Protein AF-A0A1Q6LHW7-F1 (afdb_monomer)

pLDDT: mean 90.93, std 5.93, range [50.56, 96.31]

Radius of gyration: 17.55 Å; Cα contacts (8 Å, |Δi|>4): 98; chains: 1; bounding box: 40×20×56 Å

Foldseek 3Di:
DVVLVVVLVVLVVCLLVLLLVLLPPDDPVVSVVLVVVLLVVLLVLLLVLLVLLCPPPDDPDPVVVVVLSVSSSSVSSSVLSSQQRSQLSNLNSCPVVVVDDPVVSVVSNVVSVVVSVVVSVVVSVVSSVVSVVVRVVVVVVD

Structure (mmCIF, N/CA/C/O backbone):
data_AF-A0A1Q6LHW7-F1
#
_entry.id   AF-A0A1Q6LHW7-F1
#
loop_
_atom_site.group_PDB
_atom_site.id
_atom_site.type_symbol
_atom_site.label_atom_id
_atom_site.label_alt_id
_atom_site.label_comp_id
_atom_site.label_asym_id
_atom_site.label_entit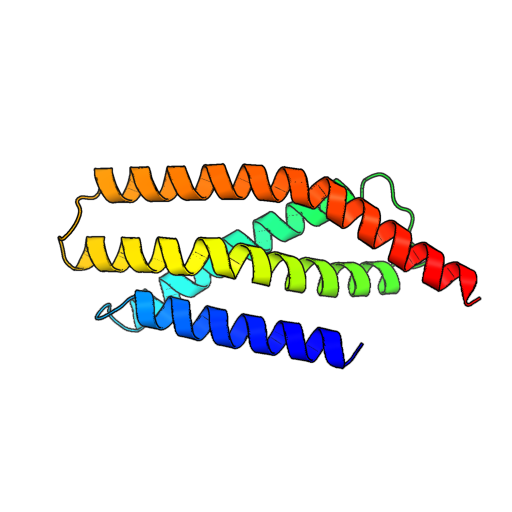y_id
_atom_site.label_seq_id
_atom_site.pdbx_PDB_ins_code
_atom_site.Cartn_x
_atom_site.Cartn_y
_atom_site.Cartn_z
_atom_site.occupancy
_atom_site.B_iso_or_equiv
_atom_site.auth_seq_id
_atom_site.auth_comp_id
_atom_site.auth_asym_id
_atom_site.auth_atom_id
_atom_site.pdbx_PDB_model_num
ATOM 1 N N . MET A 1 1 ? -3.111 -5.956 -21.378 1.00 70.62 1 MET A N 1
ATOM 2 C CA . MET A 1 1 ? -3.226 -4.698 -20.603 1.00 70.62 1 MET A CA 1
ATOM 3 C C . MET A 1 1 ? -4.601 -4.546 -19.945 1.00 70.62 1 MET A C 1
ATOM 5 O O . MET A 1 1 ? -4.641 -4.440 -18.728 1.00 70.62 1 MET A O 1
ATOM 9 N N . ALA A 1 2 ? -5.714 -4.633 -20.691 1.00 79.75 2 ALA A N 1
ATOM 10 C CA . ALA A 1 2 ? -7.075 -4.503 -20.139 1.00 79.75 2 ALA A CA 1
ATOM 11 C C . ALA A 1 2 ? -7.378 -5.443 -18.952 1.00 79.75 2 ALA A C 1
ATOM 13 O O . ALA A 1 2 ? -7.873 -4.986 -17.929 1.00 79.75 2 ALA A O 1
ATOM 14 N N . LEU A 1 3 ? -7.002 -6.726 -19.041 1.00 82.75 3 LEU A N 1
ATOM 15 C CA . LEU A 1 3 ? -7.189 -7.689 -17.944 1.00 82.75 3 LEU A CA 1
ATOM 16 C C . LEU A 1 3 ? -6.484 -7.268 -16.644 1.00 82.75 3 LEU A C 1
ATOM 18 O O . LEU A 1 3 ? -7.072 -7.370 -15.577 1.00 82.75 3 LEU A O 1
ATOM 22 N N . ILE A 1 4 ? -5.255 -6.746 -16.729 1.00 83.88 4 ILE A N 1
ATOM 23 C CA . ILE A 1 4 ? -4.490 -6.294 -15.554 1.00 83.88 4 ILE A CA 1
ATOM 24 C C . ILE A 1 4 ? -5.199 -5.112 -14.890 1.00 83.88 4 ILE A C 1
ATOM 26 O O . ILE A 1 4 ? -5.365 -5.097 -13.674 1.00 83.88 4 ILE A O 1
ATOM 30 N N . ILE A 1 5 ? -5.663 -4.150 -15.691 1.00 87.06 5 ILE A N 1
ATOM 31 C CA . ILE A 1 5 ? -6.392 -2.979 -15.194 1.00 87.06 5 ILE A CA 1
ATOM 32 C C . ILE A 1 5 ? -7.694 -3.410 -14.512 1.00 87.06 5 ILE A C 1
ATOM 34 O O . ILE A 1 5 ? -7.976 -2.953 -13.408 1.00 87.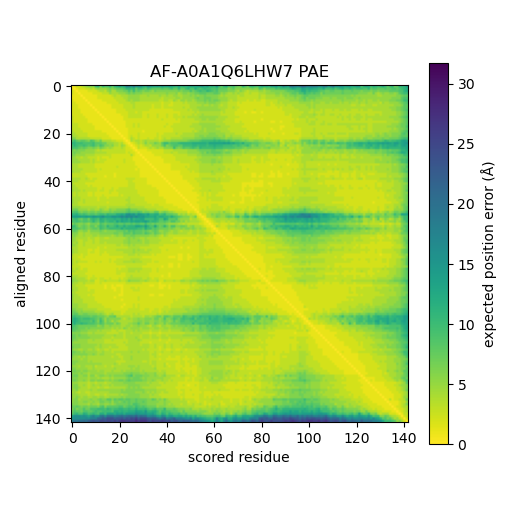06 5 ILE A O 1
ATOM 38 N N . ILE A 1 6 ? -8.456 -4.328 -15.115 1.00 91.38 6 ILE A N 1
ATOM 39 C CA . ILE A 1 6 ? -9.690 -4.862 -14.520 1.00 91.38 6 ILE A CA 1
ATOM 40 C C . ILE A 1 6 ? -9.394 -5.528 -13.172 1.00 91.38 6 ILE A C 1
ATOM 42 O O . ILE A 1 6 ? -10.078 -5.241 -12.192 1.00 91.38 6 ILE A O 1
ATOM 46 N N . THR A 1 7 ? -8.348 -6.354 -13.089 1.00 90.19 7 THR A N 1
ATOM 47 C CA . THR A 1 7 ? -7.934 -6.988 -11.828 1.00 90.19 7 THR A CA 1
ATOM 48 C C . THR A 1 7 ? -7.582 -5.953 -10.762 1.00 90.19 7 THR A C 1
ATOM 50 O O . THR A 1 7 ? -8.019 -6.080 -9.619 1.00 90.19 7 THR A O 1
ATOM 53 N N . ILE A 1 8 ? -6.842 -4.901 -11.129 1.00 91.81 8 ILE A N 1
ATOM 54 C CA . ILE A 1 8 ? -6.500 -3.802 -10.218 1.00 91.81 8 ILE A CA 1
ATOM 55 C C . ILE A 1 8 ? -7.772 -3.106 -9.717 1.00 91.81 8 ILE A C 1
ATOM 57 O O . ILE A 1 8 ? -7.931 -2.917 -8.513 1.00 91.81 8 ILE A O 1
ATOM 61 N N . VAL A 1 9 ? -8.707 -2.774 -10.611 1.00 93.38 9 VAL A N 1
ATOM 62 C CA . VAL A 1 9 ? -9.975 -2.123 -10.246 1.00 93.38 9 VAL A CA 1
ATOM 63 C C . VAL A 1 9 ? -10.782 -2.991 -9.281 1.00 93.38 9 VAL A C 1
ATOM 65 O O . VAL A 1 9 ? -11.214 -2.502 -8.238 1.00 93.38 9 VAL A O 1
ATOM 68 N N . VAL A 1 10 ? -10.945 -4.283 -9.577 1.00 94.44 10 VAL A N 1
ATOM 69 C CA . VAL A 1 10 ? -11.664 -5.222 -8.701 1.00 94.44 10 VAL A CA 1
ATOM 70 C C . VAL A 1 10 ? -10.989 -5.317 -7.332 1.00 94.44 10 VAL A C 1
ATOM 72 O O . VAL A 1 10 ? -11.671 -5.253 -6.310 1.00 94.44 10 VAL A O 1
ATOM 75 N N . MET A 1 11 ? -9.657 -5.395 -7.289 1.00 94.75 11 MET A N 1
ATOM 76 C CA . MET A 1 11 ? -8.896 -5.420 -6.040 1.00 94.75 11 MET A CA 1
ATOM 77 C C . MET A 1 11 ? -9.142 -4.162 -5.196 1.00 94.75 11 MET A C 1
ATOM 79 O O . MET A 1 11 ? -9.410 -4.276 -4.000 1.00 94.75 11 MET A O 1
ATOM 83 N N . PHE A 1 12 ? -9.124 -2.969 -5.800 1.00 95.25 12 PHE A N 1
ATOM 84 C CA . PHE A 1 12 ? -9.414 -1.727 -5.079 1.00 95.25 12 PHE A CA 1
ATOM 85 C C . PHE A 1 12 ? -10.869 -1.640 -4.604 1.00 95.25 12 PHE A C 1
ATOM 87 O O . PHE A 1 12 ? -11.108 -1.165 -3.496 1.00 95.25 12 PHE A O 1
ATOM 94 N N . LEU A 1 13 ? -11.841 -2.135 -5.378 1.00 95.56 13 LEU A N 1
ATOM 95 C CA . LEU A 1 13 ? -13.241 -2.193 -4.942 1.00 95.56 13 LEU A CA 1
ATOM 96 C C . LEU A 1 13 ? -13.409 -3.082 -3.705 1.00 95.56 13 LEU A C 1
ATOM 98 O O . LEU A 1 13 ? -14.036 -2.667 -2.728 1.00 95.56 13 LEU A O 1
ATOM 102 N N . VAL A 1 14 ? -12.803 -4.273 -3.720 1.00 95.06 14 VAL A N 1
ATOM 103 C CA . VAL A 1 14 ? -12.808 -5.197 -2.577 1.00 95.06 14 VAL A CA 1
ATOM 104 C C . VAL A 1 14 ? -12.127 -4.557 -1.367 1.00 95.06 14 VAL A C 1
ATOM 106 O O . VAL A 1 14 ? -12.685 -4.571 -0.270 1.00 95.06 14 VAL A O 1
ATOM 109 N N . LEU A 1 15 ? -10.964 -3.935 -1.566 1.00 95.44 15 LEU A N 1
ATOM 110 C CA . LEU A 1 15 ? -10.218 -3.235 -0.522 1.00 95.44 15 LEU A CA 1
ATOM 111 C C . LEU A 1 15 ? -11.038 -2.112 0.125 1.00 95.44 15 LEU A C 1
ATOM 113 O O . LEU A 1 15 ? -11.105 -2.023 1.355 1.00 95.44 15 LEU A O 1
ATOM 117 N N . ILE A 1 16 ? -11.677 -1.266 -0.686 1.00 95.69 16 ILE A N 1
ATOM 118 C CA . ILE A 1 16 ? -12.517 -0.159 -0.216 1.00 95.69 16 ILE A CA 1
ATOM 119 C C . ILE A 1 16 ? -13.696 -0.704 0.588 1.00 95.69 16 ILE A C 1
ATOM 121 O O . ILE A 1 16 ? -13.914 -0.275 1.722 1.00 95.69 16 ILE A O 1
ATOM 125 N N . PHE A 1 17 ? -14.426 -1.676 0.037 1.00 95.00 17 PHE A N 1
ATOM 126 C CA . PHE A 1 17 ? -15.586 -2.268 0.696 1.00 95.00 17 PHE A CA 1
ATOM 127 C C . PHE A 1 17 ? -15.212 -2.930 2.030 1.00 95.00 17 PHE A C 1
ATOM 129 O O . PHE A 1 17 ? -15.858 -2.695 3.056 1.00 95.00 17 PHE A O 1
ATOM 136 N N . TRP A 1 18 ? -14.131 -3.711 2.054 1.00 95.50 18 TRP A N 1
ATOM 137 C CA . TRP A 1 18 ? -13.682 -4.407 3.258 1.00 95.50 18 TRP A CA 1
ATOM 138 C C . TRP A 1 18 ? -13.177 -3.437 4.335 1.00 95.50 18 TRP A C 1
ATOM 140 O O . TRP A 1 18 ? -13.517 -3.559 5.513 1.00 95.50 18 TRP A O 1
ATOM 150 N N . SER A 1 19 ? -12.429 -2.408 3.943 1.00 95.62 19 SER A N 1
ATOM 151 C CA . SER A 1 19 ? -11.945 -1.385 4.878 1.00 95.62 19 SER A CA 1
ATOM 152 C C . SER A 1 19 ? -13.100 -0.573 5.468 1.00 95.62 19 SER A C 1
ATOM 154 O O . SER A 1 19 ? -13.165 -0.344 6.679 1.00 95.62 19 SER A O 1
ATOM 156 N N . PHE A 1 20 ? -14.065 -0.190 4.628 1.00 94.88 20 PHE A N 1
ATOM 157 C CA . PHE A 1 20 ? -15.225 0.594 5.041 1.00 94.88 20 PHE A CA 1
ATOM 158 C C . PHE A 1 20 ? -16.163 -0.177 5.982 1.00 94.88 20 PHE A C 1
ATOM 160 O O . PHE A 1 20 ? -16.702 0.400 6.939 1.00 94.88 20 PHE A O 1
ATOM 167 N N . THR A 1 21 ? -16.342 -1.481 5.742 1.00 94.06 21 THR A N 1
ATOM 168 C CA . THR A 1 21 ? -17.106 -2.376 6.626 1.00 94.06 21 THR A CA 1
ATOM 169 C C . THR A 1 21 ? -16.381 -2.609 7.954 1.00 94.06 21 THR A C 1
ATOM 171 O O . THR A 1 21 ? -17.018 -2.553 9.008 1.00 94.06 21 THR A O 1
ATOM 174 N N . ASN A 1 22 ? -15.049 -2.746 7.951 1.00 94.62 22 ASN A N 1
ATOM 175 C CA . ASN A 1 22 ? -14.251 -2.892 9.175 1.00 94.62 22 ASN A CA 1
ATOM 176 C C . ASN A 1 22 ? -14.264 -1.658 10.088 1.00 94.62 22 ASN A C 1
ATOM 178 O O . ASN A 1 22 ? -14.091 -1.819 11.293 1.00 94.62 22 ASN A O 1
ATOM 182 N N . LEU A 1 23 ? -14.516 -0.459 9.552 1.00 92.69 23 LEU A N 1
ATOM 183 C CA . LEU A 1 23 ? -14.719 0.769 10.336 1.00 92.69 23 LEU A CA 1
ATOM 184 C C . LEU A 1 23 ? -16.080 0.830 11.064 1.00 92.69 23 LEU A C 1
ATOM 186 O O . LEU A 1 23 ? -16.363 1.809 11.760 1.00 92.69 23 LEU A O 1
ATOM 190 N N . GLY A 1 24 ? -16.940 -0.178 10.886 1.00 90.56 24 GLY A N 1
ATOM 191 C CA . GLY A 1 24 ? -18.115 -0.416 11.724 1.00 90.56 24 GLY A CA 1
ATOM 192 C C . GLY A 1 24 ? -19.072 0.773 11.818 1.00 90.56 24 GLY A C 1
ATOM 193 O O . GLY A 1 24 ? -19.494 1.325 10.801 1.00 90.56 24 GLY A O 1
ATOM 194 N N . LYS A 1 25 ? -19.425 1.169 13.045 1.00 87.12 25 LYS A N 1
ATOM 195 C CA . LYS A 1 25 ? -20.389 2.254 13.327 1.00 87.12 25 LYS A CA 1
ATOM 196 C C . LYS A 1 25 ? -19.742 3.642 13.446 1.00 87.12 25 LYS A C 1
ATOM 198 O O . LYS A 1 25 ? -20.377 4.579 13.915 1.00 87.12 25 LYS A O 1
ATOM 203 N N . THR A 1 26 ? -18.485 3.791 13.033 1.00 88.88 26 THR A N 1
ATOM 204 C CA . THR A 1 26 ? -17.791 5.087 13.043 1.00 88.88 26 THR A CA 1
ATOM 205 C C . THR A 1 26 ? -18.501 6.107 12.137 1.00 88.88 26 THR A C 1
ATOM 207 O O . THR A 1 26 ? -18.988 5.749 11.065 1.00 88.88 26 THR A O 1
ATOM 210 N N . ASN A 1 27 ? -18.527 7.387 12.529 1.00 91.19 27 ASN A N 1
ATOM 211 C CA . ASN A 1 27 ? -19.105 8.476 11.724 1.00 91.19 27 ASN A CA 1
ATOM 212 C C . ASN A 1 27 ? -18.528 8.515 10.302 1.00 91.19 27 ASN A C 1
ATOM 214 O O . ASN A 1 27 ? -17.314 8.405 10.127 1.00 91.19 27 ASN A O 1
ATOM 218 N N . ILE A 1 28 ? -19.377 8.775 9.303 1.00 91.06 28 ILE A N 1
ATOM 219 C CA . ILE A 1 28 ? -18.995 8.760 7.882 1.00 91.06 28 ILE A CA 1
ATOM 220 C C . ILE A 1 28 ? -17.802 9.676 7.570 1.00 91.06 28 ILE A C 1
ATOM 222 O O . ILE A 1 28 ? -16.857 9.247 6.915 1.00 91.06 28 ILE A O 1
ATOM 226 N N . THR A 1 29 ? -17.776 10.889 8.129 1.00 91.56 29 THR A N 1
ATOM 227 C CA . THR A 1 29 ? -16.674 11.847 7.948 1.00 91.56 29 THR A CA 1
ATOM 228 C C . THR A 1 29 ? -15.349 11.288 8.459 1.00 91.56 29 THR A C 1
ATOM 230 O O . THR A 1 29 ? -14.324 11.389 7.790 1.00 91.56 29 THR A O 1
ATOM 233 N N . LYS A 1 30 ? -15.371 10.631 9.626 1.00 91.31 30 LYS A N 1
ATOM 234 C CA . LYS A 1 30 ? -14.186 9.987 10.203 1.00 91.31 30 LYS A CA 1
ATOM 235 C C . LYS A 1 30 ? -13.766 8.768 9.387 1.00 91.31 30 LYS A C 1
ATOM 237 O O . LYS A 1 30 ? -12.573 8.542 9.231 1.00 91.31 30 LYS A O 1
ATOM 242 N N . LYS A 1 31 ? -14.720 8.003 8.841 1.00 93.56 31 LYS A N 1
ATOM 243 C CA . LYS A 1 31 ? -14.413 6.865 7.963 1.00 93.56 31 LYS A CA 1
ATOM 244 C C . LYS A 1 31 ? -13.653 7.305 6.717 1.00 93.56 31 LYS A C 1
ATOM 246 O O . LYS A 1 31 ? -12.619 6.725 6.410 1.00 93.56 31 LYS A O 1
ATOM 251 N N . ILE A 1 32 ? -14.154 8.340 6.042 1.00 93.88 32 ILE A N 1
ATOM 252 C CA . ILE A 1 32 ? -13.528 8.893 4.836 1.00 93.88 32 ILE A CA 1
ATOM 253 C C . ILE A 1 32 ? -12.120 9.404 5.157 1.00 93.88 32 ILE A C 1
ATOM 255 O O . ILE A 1 32 ? -11.189 9.081 4.427 1.00 93.88 32 ILE A O 1
ATOM 259 N N . LEU A 1 33 ? -11.950 10.124 6.272 1.00 94.56 33 LEU A N 1
ATOM 260 C CA . LEU A 1 33 ? -10.646 10.637 6.706 1.00 94.56 33 LEU A CA 1
ATOM 261 C C . LEU A 1 33 ? -9.643 9.513 6.996 1.00 94.56 33 LEU A C 1
ATOM 263 O O . LEU A 1 33 ? -8.502 9.572 6.548 1.00 94.56 33 LEU A O 1
ATOM 267 N N . TRP A 1 34 ? -10.056 8.470 7.721 1.00 94.25 34 TRP A N 1
ATOM 268 C CA . TRP A 1 34 ? -9.176 7.335 8.002 1.00 94.25 34 TRP A CA 1
ATOM 269 C C . TRP A 1 34 ? -8.806 6.568 6.738 1.00 94.25 34 TRP A C 1
ATOM 271 O O . TRP A 1 34 ? -7.648 6.197 6.568 1.00 94.25 34 TRP A O 1
ATOM 281 N N . MET A 1 35 ? -9.763 6.355 5.834 1.00 95.00 35 MET A N 1
ATOM 282 C CA . MET A 1 35 ? -9.476 5.709 4.560 1.00 95.00 35 MET A CA 1
ATOM 283 C C . MET A 1 35 ? -8.498 6.525 3.719 1.00 95.00 35 MET A C 1
ATOM 285 O O . MET A 1 35 ? -7.506 5.964 3.266 1.00 95.00 35 MET A O 1
ATOM 289 N N . SER A 1 36 ? -8.733 7.826 3.527 1.00 94.88 36 SER A N 1
ATOM 290 C CA . SER A 1 36 ? -7.844 8.660 2.711 1.00 94.88 36 SER A CA 1
ATOM 291 C C . SER A 1 36 ? -6.424 8.698 3.275 1.00 94.88 36 SER A C 1
ATOM 293 O O . SER A 1 36 ? -5.468 8.556 2.515 1.00 94.88 36 SER A O 1
ATOM 295 N N . LEU A 1 37 ? -6.283 8.788 4.602 1.00 96.19 37 LEU A N 1
ATOM 296 C CA . LEU A 1 37 ? -4.990 8.731 5.280 1.00 96.19 37 LEU A CA 1
ATOM 297 C C . LEU A 1 37 ? -4.273 7.395 5.030 1.00 96.19 37 LEU A C 1
ATOM 299 O O . LEU A 1 37 ? -3.105 7.385 4.646 1.00 96.19 37 LEU A O 1
ATOM 303 N N . LEU A 1 38 ? -4.963 6.267 5.221 1.00 95.81 38 LEU A N 1
ATOM 304 C CA . LEU A 1 38 ? -4.371 4.935 5.072 1.00 95.81 38 LEU A CA 1
ATOM 305 C C . LEU A 1 38 ? -4.002 4.619 3.617 1.00 95.81 38 LEU A C 1
ATOM 307 O O . LEU A 1 38 ? -2.920 4.088 3.370 1.00 95.81 38 LEU A O 1
ATOM 311 N N . PHE A 1 39 ? -4.852 4.991 2.657 1.00 96.31 39 PHE A N 1
ATOM 312 C CA . PHE A 1 39 ? -4.519 4.894 1.235 1.00 96.31 39 PHE A CA 1
ATOM 313 C C . PHE A 1 39 ? -3.305 5.758 0.895 1.00 96.31 39 PHE A C 1
ATOM 315 O O . PHE A 1 39 ? -2.380 5.269 0.252 1.00 96.31 39 PHE A O 1
ATOM 322 N N . GLY A 1 40 ? -3.268 7.007 1.369 1.00 95.88 40 GLY A N 1
ATOM 323 C CA . GLY A 1 40 ? -2.137 7.909 1.155 1.00 95.88 40 GLY A CA 1
ATOM 324 C C . GLY A 1 40 ? -0.814 7.325 1.652 1.00 95.88 40 GLY A C 1
ATOM 325 O O . GLY A 1 40 ? 0.177 7.368 0.928 1.00 95.88 40 GLY A O 1
ATOM 326 N N . ILE A 1 41 ? -0.811 6.712 2.841 1.00 95.06 41 ILE A N 1
ATOM 327 C CA . ILE A 1 41 ? 0.375 6.045 3.398 1.00 95.06 41 ILE A CA 1
ATOM 328 C C . ILE A 1 41 ? 0.834 4.900 2.490 1.00 95.06 41 ILE A C 1
ATOM 330 O O . ILE A 1 41 ? 2.006 4.856 2.131 1.00 95.06 41 ILE A O 1
ATOM 334 N N . VAL A 1 42 ? -0.068 3.999 2.093 1.00 95.81 42 VAL A N 1
ATOM 335 C CA . VAL A 1 42 ? 0.284 2.822 1.278 1.00 95.81 42 VAL A CA 1
ATOM 336 C C . VAL A 1 42 ? 0.779 3.216 -0.117 1.00 95.81 42 VAL A C 1
ATOM 338 O O . VAL A 1 42 ? 1.757 2.650 -0.609 1.00 95.81 42 VAL A O 1
ATOM 341 N N . PHE A 1 43 ? 0.143 4.204 -0.750 1.00 95.50 43 PHE A N 1
ATOM 342 C CA . PHE A 1 43 ? 0.593 4.716 -2.044 1.00 95.50 43 PHE A CA 1
ATOM 343 C C . PHE A 1 43 ? 1.969 5.369 -1.945 1.00 95.50 43 PHE A C 1
ATOM 345 O O . PHE A 1 43 ? 2.830 5.115 -2.787 1.00 95.50 43 PHE A O 1
ATOM 352 N N . LEU A 1 44 ? 2.199 6.173 -0.904 1.00 95.50 44 LEU A N 1
ATOM 353 C CA . LEU A 1 44 ? 3.478 6.838 -0.695 1.00 95.50 44 LEU A CA 1
ATOM 354 C C . LEU A 1 44 ? 4.603 5.828 -0.455 1.00 95.50 44 LEU A C 1
ATOM 356 O O . LEU A 1 44 ? 5.657 5.931 -1.081 1.00 95.50 44 LEU A O 1
ATOM 3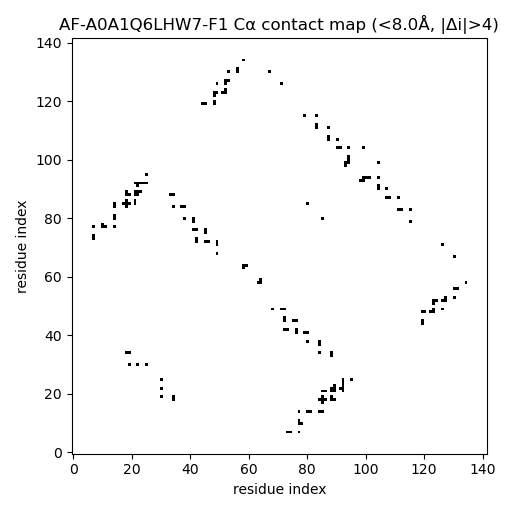60 N N . THR A 1 45 ? 4.390 4.838 0.414 1.00 94.00 45 THR A N 1
ATOM 361 C CA . THR A 1 45 ? 5.415 3.829 0.706 1.00 94.00 45 THR A CA 1
ATOM 362 C C . THR A 1 45 ? 5.724 2.970 -0.516 1.00 94.00 45 THR A C 1
ATOM 364 O O . THR A 1 45 ? 6.893 2.765 -0.830 1.00 94.00 45 THR A O 1
ATOM 367 N N . THR A 1 46 ? 4.705 2.545 -1.266 1.00 95.38 46 THR A N 1
ATOM 368 C CA . THR A 1 46 ? 4.892 1.775 -2.506 1.00 95.38 46 THR A CA 1
ATOM 369 C C . THR A 1 46 ? 5.616 2.595 -3.577 1.00 95.38 46 THR A C 1
ATOM 371 O O . THR A 1 46 ? 6.495 2.079 -4.268 1.00 95.38 46 THR A O 1
ATOM 374 N N . TYR A 1 47 ? 5.301 3.887 -3.702 1.00 95.12 47 TYR A N 1
ATOM 375 C CA . TYR A 1 47 ? 6.002 4.787 -4.616 1.00 95.12 47 TYR A CA 1
ATOM 376 C C . TYR A 1 47 ? 7.487 4.930 -4.258 1.00 95.12 47 TYR A C 1
ATOM 378 O O . TYR A 1 47 ? 8.348 4.848 -5.135 1.00 95.12 47 TYR A O 1
ATOM 386 N N . VAL A 1 48 ? 7.814 5.071 -2.971 1.00 93.94 48 VAL A N 1
ATOM 387 C CA . VAL A 1 48 ? 9.209 5.084 -2.506 1.00 93.94 48 VAL A CA 1
ATOM 388 C C . VAL A 1 48 ? 9.908 3.763 -2.845 1.00 93.94 48 VAL A C 1
ATOM 390 O O . VAL A 1 48 ? 11.020 3.785 -3.375 1.00 93.9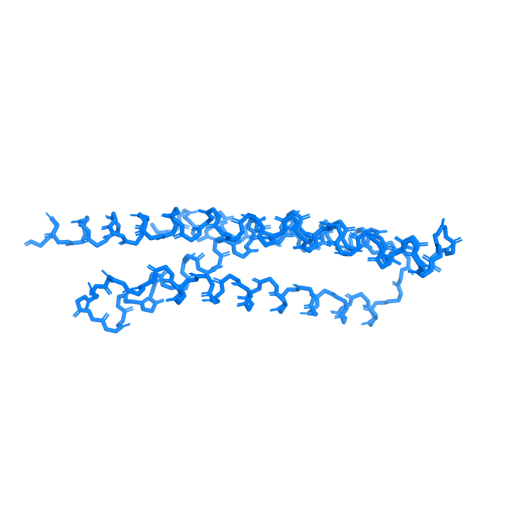4 48 VAL A O 1
ATOM 393 N N . THR A 1 49 ? 9.253 2.618 -2.633 1.00 93.94 49 THR A N 1
ATOM 394 C CA . THR A 1 49 ? 9.784 1.302 -3.031 1.00 93.94 49 THR A CA 1
ATOM 395 C C . THR A 1 49 ? 10.063 1.231 -4.533 1.00 93.94 49 THR A C 1
ATOM 397 O O . THR A 1 49 ? 11.126 0.752 -4.937 1.00 93.94 49 THR A O 1
ATOM 400 N N . PHE A 1 50 ? 9.176 1.778 -5.372 1.00 94.31 50 PHE A N 1
ATOM 401 C CA . PHE A 1 50 ? 9.410 1.875 -6.813 1.00 94.31 50 PHE A CA 1
ATOM 402 C C . PHE A 1 50 ? 10.671 2.686 -7.130 1.00 94.31 50 PHE A C 1
ATOM 404 O O . PHE A 1 50 ? 11.543 2.201 -7.854 1.00 94.31 50 PHE A O 1
ATOM 411 N N . LEU A 1 51 ? 10.827 3.872 -6.539 1.00 91.88 51 LEU A N 1
ATOM 412 C CA 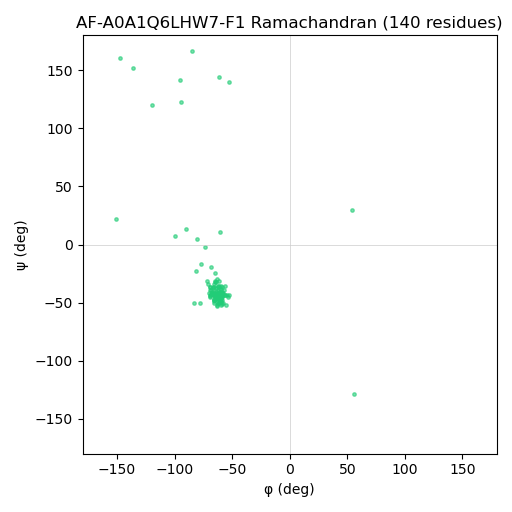. LEU A 1 51 ? 12.007 4.713 -6.759 1.00 91.88 51 LEU A CA 1
ATOM 413 C C . LEU A 1 51 ? 13.313 4.012 -6.361 1.00 91.88 51 LEU A C 1
ATOM 415 O O . LEU A 1 51 ? 14.297 4.090 -7.098 1.00 91.88 51 LEU A O 1
ATOM 419 N N . ILE A 1 52 ? 13.318 3.290 -5.237 1.00 91.62 52 ILE A N 1
ATOM 420 C CA . ILE A 1 52 ? 14.488 2.523 -4.785 1.00 91.62 52 ILE A CA 1
ATOM 421 C C . ILE A 1 52 ? 14.782 1.378 -5.762 1.00 91.62 52 ILE A C 1
ATOM 423 O O . ILE A 1 52 ? 15.923 1.203 -6.194 1.00 91.62 52 ILE A O 1
ATOM 427 N N . SER A 1 53 ? 13.758 0.619 -6.161 1.00 90.75 53 SER A N 1
ATOM 428 C CA . SER A 1 53 ? 13.914 -0.523 -7.072 1.00 90.75 53 SER A CA 1
ATOM 429 C C . SER A 1 53 ? 14.421 -0.112 -8.465 1.00 90.75 53 SER A C 1
ATOM 431 O O . SER A 1 53 ? 15.171 -0.857 -9.102 1.00 90.75 53 SER A O 1
ATOM 433 N N . LYS A 1 54 ? 14.087 1.110 -8.905 1.00 89.75 54 LYS A N 1
ATOM 434 C CA . LYS A 1 54 ? 14.506 1.700 -10.181 1.00 89.75 54 LYS A CA 1
ATOM 435 C C . LYS A 1 54 ? 16.002 2.027 -10.257 1.00 89.75 54 LYS A C 1
ATOM 437 O O . LYS A 1 54 ? 16.505 2.152 -11.369 1.00 89.75 54 LYS A O 1
ATOM 442 N N . ASN A 1 55 ? 16.736 2.141 -9.142 1.00 80.12 55 ASN A N 1
ATOM 443 C CA . ASN A 1 55 ? 18.087 2.742 -9.042 1.00 80.12 55 ASN A CA 1
ATOM 444 C C . ASN A 1 55 ? 19.219 2.077 -9.884 1.00 80.12 55 ASN A C 1
ATOM 446 O O . ASN A 1 55 ? 20.397 2.350 -9.708 1.00 80.12 55 ASN A O 1
ATOM 450 N N . SER A 1 56 ? 18.895 1.165 -10.799 1.00 76.81 56 SER A N 1
ATOM 451 C CA . SER A 1 56 ? 19.827 0.521 -11.739 1.00 76.81 56 SER A CA 1
ATOM 452 C C . SER A 1 56 ? 19.150 0.111 -13.059 1.00 76.81 56 SER A C 1
ATOM 454 O O . SER A 1 56 ? 19.609 -0.810 -13.730 1.00 76.81 56 SER A O 1
ATOM 456 N N . ILE A 1 57 ? 18.021 0.743 -13.400 1.00 85.38 57 ILE A N 1
ATOM 457 C CA . ILE A 1 57 ? 17.208 0.417 -14.574 1.00 85.38 57 ILE A CA 1
ATOM 458 C C . ILE A 1 57 ? 17.122 1.639 -15.488 1.00 85.38 57 ILE A C 1
ATOM 460 O O . ILE A 1 57 ? 16.608 2.690 -15.098 1.00 85.38 57 ILE A O 1
ATOM 464 N N . THR A 1 58 ? 17.596 1.473 -16.720 1.00 85.69 58 THR A N 1
ATOM 465 C CA . THR A 1 58 ? 17.505 2.490 -17.769 1.00 85.69 58 THR A CA 1
ATOM 466 C C . THR A 1 58 ? 16.264 2.230 -18.608 1.00 85.69 58 THR A C 1
ATOM 468 O O . THR A 1 58 ? 16.106 1.151 -19.172 1.00 85.69 58 THR A O 1
ATOM 471 N N . TYR A 1 59 ? 15.383 3.224 -18.682 1.00 87.06 59 TYR A N 1
ATOM 472 C CA . TYR A 1 59 ? 14.174 3.163 -19.497 1.00 87.06 59 TYR A CA 1
ATOM 473 C C . TYR A 1 59 ? 14.412 3.827 -20.863 1.00 87.06 59 TYR A C 1
ATOM 475 O O . TYR A 1 59 ? 15.059 4.876 -20.899 1.00 87.06 59 TYR A O 1
ATOM 483 N N . PRO A 1 60 ? 13.861 3.279 -21.965 1.00 84.00 60 PRO A N 1
ATOM 484 C CA . PRO A 1 60 ? 14.030 3.843 -23.305 1.00 84.00 60 PRO A CA 1
ATOM 485 C C . PRO A 1 60 ? 13.397 5.232 -23.464 1.00 84.00 60 PRO A C 1
ATOM 487 O O . PRO A 1 60 ? 13.897 6.059 -24.220 1.00 84.00 60 PRO A O 1
ATOM 490 N N . SER A 1 61 ? 12.310 5.512 -22.740 1.00 88.56 61 SER A N 1
ATOM 491 C CA . SER A 1 61 ? 11.670 6.828 -22.716 1.00 88.56 61 SER A CA 1
ATOM 492 C C . SER A 1 61 ? 11.041 7.121 -21.352 1.00 88.56 61 SER A C 1
ATOM 494 O O . SER A 1 61 ? 10.770 6.217 -20.553 1.00 88.56 61 SER A O 1
ATOM 496 N N . LYS A 1 62 ? 10.784 8.408 -21.080 1.00 88.31 62 LYS A N 1
ATOM 497 C CA . LYS A 1 62 ? 10.070 8.842 -19.866 1.00 88.31 62 LYS A CA 1
ATOM 498 C C . LYS A 1 62 ? 8.621 8.353 -19.839 1.00 88.31 62 LYS A C 1
ATOM 500 O O . LYS A 1 62 ? 8.108 8.075 -18.762 1.00 88.31 62 LYS A O 1
ATOM 505 N N . GLU A 1 63 ? 7.987 8.230 -21.001 1.00 88.31 63 GLU A N 1
ATOM 506 C CA . GLU A 1 63 ? 6.604 7.760 -21.125 1.00 88.31 63 GLU A CA 1
ATOM 507 C C . GLU A 1 63 ? 6.480 6.298 -20.694 1.00 88.31 63 GLU A C 1
ATOM 509 O O . GLU A 1 63 ? 5.667 5.978 -19.831 1.00 88.31 63 GLU A O 1
ATOM 514 N N . ILE A 1 64 ? 7.366 5.431 -21.195 1.00 86.81 64 ILE A N 1
ATOM 515 C CA . ILE A 1 64 ? 7.393 4.010 -20.822 1.00 86.81 64 ILE A CA 1
ATOM 516 C C . ILE A 1 64 ? 7.649 3.858 -19.321 1.00 86.81 64 ILE A C 1
ATOM 518 O O . ILE A 1 64 ? 6.983 3.075 -18.646 1.00 86.81 64 ILE A O 1
ATOM 522 N N . MET A 1 65 ? 8.584 4.640 -18.779 1.00 90.44 65 MET A N 1
ATOM 523 C CA . MET A 1 65 ? 8.847 4.660 -17.342 1.00 90.44 65 MET A CA 1
ATOM 524 C C . MET A 1 65 ? 7.596 5.036 -16.539 1.00 90.44 65 MET A C 1
ATOM 526 O O . MET A 1 65 ? 7.323 4.401 -15.523 1.00 90.44 65 MET A O 1
ATOM 530 N N . HIS A 1 66 ? 6.840 6.044 -16.985 1.00 90.56 66 HIS A N 1
ATOM 531 C CA . HIS A 1 66 ? 5.625 6.485 -16.305 1.00 90.56 66 HIS A CA 1
ATOM 532 C C . HIS A 1 66 ? 4.541 5.406 -16.331 1.00 90.56 66 HIS A C 1
ATOM 534 O O . HIS A 1 66 ? 3.972 5.093 -15.291 1.00 90.56 66 HIS A O 1
ATOM 540 N N . SER A 1 67 ? 4.312 4.766 -17.479 1.00 89.12 67 SER A N 1
ATOM 541 C CA . SER A 1 67 ? 3.336 3.677 -17.580 1.00 89.12 67 SER A CA 1
ATOM 542 C C . SER A 1 67 ? 3.707 2.479 -16.701 1.00 89.12 67 SER A C 1
ATOM 544 O O . SER A 1 67 ? 2.849 1.914 -16.024 1.00 89.12 67 SER A O 1
ATOM 546 N N . VAL A 1 68 ? 4.990 2.100 -16.662 1.00 90.69 68 VAL A N 1
ATOM 547 C CA . VAL A 1 68 ? 5.470 1.025 -15.777 1.00 90.69 68 VAL A CA 1
ATOM 548 C C . VAL A 1 68 ? 5.307 1.417 -14.309 1.00 90.69 68 VAL A C 1
ATOM 550 O O . VAL A 1 68 ? 4.838 0.607 -13.509 1.00 90.69 68 VAL A O 1
ATOM 553 N N . GLN A 1 69 ? 5.637 2.661 -13.958 1.00 93.31 69 GLN A N 1
ATOM 554 C CA . GLN A 1 69 ? 5.440 3.193 -12.615 1.00 93.31 69 GLN A CA 1
ATOM 555 C C . GLN A 1 69 ? 3.971 3.132 -12.196 1.00 93.31 69 GLN A C 1
ATOM 557 O O . GLN A 1 69 ? 3.681 2.615 -11.124 1.00 93.31 69 GLN A O 1
ATOM 562 N N . GLU A 1 70 ? 3.044 3.630 -13.013 1.00 91.06 70 GLU A N 1
ATOM 563 C CA . GLU A 1 70 ? 1.615 3.641 -12.688 1.00 91.06 70 GLU A CA 1
ATOM 564 C C . GLU A 1 70 ? 1.093 2.232 -12.419 1.00 91.06 70 GLU A C 1
ATOM 566 O O . GLU A 1 70 ? 0.485 1.983 -11.378 1.00 91.06 70 GLU A O 1
ATOM 571 N N . VAL A 1 71 ? 1.380 1.289 -13.320 1.00 90.38 71 VAL A N 1
ATOM 572 C CA . VAL A 1 71 ? 0.900 -0.091 -13.194 1.00 90.38 71 VAL A CA 1
ATOM 573 C C . VAL A 1 71 ? 1.482 -0.767 -11.956 1.00 90.38 71 VAL A C 1
ATOM 575 O O . VAL A 1 71 ? 0.733 -1.377 -11.192 1.00 90.38 71 VAL A O 1
ATOM 578 N N . LEU A 1 72 ? 2.795 -0.655 -11.729 1.00 92.88 72 LEU A N 1
ATOM 579 C CA . LEU A 1 72 ? 3.437 -1.297 -10.582 1.00 92.88 72 LEU A CA 1
ATOM 580 C C . LEU A 1 72 ? 3.021 -0.633 -9.268 1.00 92.88 72 LEU A C 1
ATOM 582 O O . LEU A 1 72 ? 2.645 -1.329 -8.331 1.00 92.88 72 LEU A O 1
ATOM 586 N N . VAL A 1 73 ? 2.998 0.696 -9.185 1.00 95.12 73 VAL A N 1
ATOM 587 C CA . VAL A 1 73 ? 2.583 1.378 -7.954 1.00 95.12 73 VAL A CA 1
ATOM 588 C C . VAL A 1 73 ? 1.130 1.049 -7.624 1.00 95.12 73 VAL A C 1
ATOM 590 O O . VAL A 1 73 ? 0.854 0.715 -6.476 1.00 95.12 73 VAL A O 1
ATOM 593 N N . LEU A 1 74 ? 0.206 1.059 -8.590 1.00 93.88 74 LEU A N 1
ATOM 594 C CA . LEU A 1 74 ? -1.196 0.697 -8.346 1.00 93.88 74 LEU A CA 1
ATOM 595 C C . LEU A 1 74 ? -1.349 -0.759 -7.897 1.00 93.88 74 LEU A C 1
ATOM 597 O O . LEU A 1 74 ? -2.061 -1.036 -6.932 1.00 93.88 74 LEU A O 1
ATOM 601 N N . MET A 1 75 ? -0.674 -1.685 -8.576 1.00 92.50 75 MET A N 1
ATOM 602 C CA . MET A 1 75 ? -0.768 -3.113 -8.282 1.00 92.50 75 MET A CA 1
ATOM 603 C C . MET A 1 75 ? -0.246 -3.433 -6.880 1.00 92.50 75 MET A C 1
ATOM 605 O O . MET A 1 75 ? -0.965 -4.022 -6.077 1.00 92.50 75 MET A O 1
ATOM 609 N N . PHE A 1 76 ? 0.967 -2.991 -6.554 1.00 93.25 76 PHE A N 1
ATOM 610 C CA . PHE A 1 76 ? 1.570 -3.260 -5.251 1.00 93.25 76 PHE A CA 1
ATOM 611 C C . PHE A 1 76 ? 0.879 -2.475 -4.130 1.00 93.25 76 PHE A C 1
ATOM 613 O O . PHE A 1 76 ? 0.691 -3.010 -3.042 1.00 93.25 76 PHE A O 1
ATOM 620 N N . SER A 1 77 ? 0.391 -1.257 -4.397 1.00 94.88 77 SER A N 1
ATOM 621 C CA . SER A 1 77 ? -0.400 -0.505 -3.411 1.00 94.88 77 SER A CA 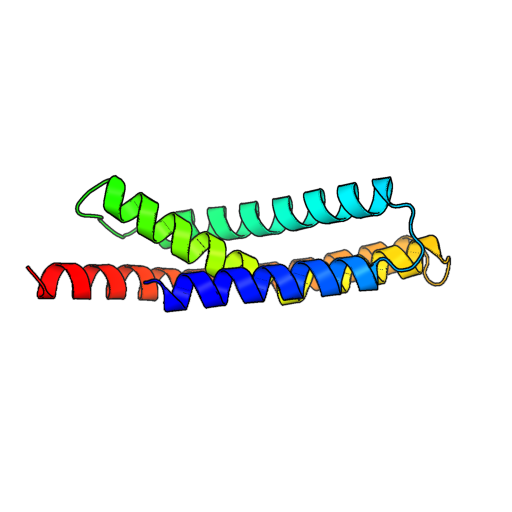1
ATOM 622 C C . SER A 1 77 ? -1.715 -1.209 -3.093 1.00 94.88 77 SER A C 1
ATOM 624 O O . SER A 1 77 ? -2.145 -1.215 -1.944 1.00 94.88 77 SER A O 1
ATOM 626 N N . GLY A 1 78 ? -2.361 -1.831 -4.083 1.00 93.00 78 GLY A N 1
ATOM 627 C CA . GLY A 1 78 ? -3.558 -2.629 -3.838 1.00 93.00 78 GLY A CA 1
ATOM 628 C C . GLY A 1 78 ? -3.266 -3.878 -3.003 1.00 93.00 78 GLY A C 1
ATOM 629 O O . GLY A 1 78 ? -3.990 -4.143 -2.044 1.00 93.00 78 GLY A O 1
ATOM 630 N N . VAL A 1 79 ? -2.175 -4.595 -3.294 1.00 92.12 79 VAL A N 1
ATOM 631 C CA . VAL A 1 79 ? -1.752 -5.781 -2.524 1.00 92.12 79 VAL A CA 1
ATOM 632 C C . VAL A 1 79 ? -1.405 -5.408 -1.077 1.00 92.12 79 VAL A C 1
ATOM 634 O O . VAL A 1 79 ? -1.994 -5.954 -0.141 1.00 92.12 79 VAL A O 1
ATOM 637 N N . ASN A 1 80 ? -0.528 -4.422 -0.882 1.00 93.12 80 ASN A N 1
ATOM 638 C CA . ASN A 1 80 ? -0.159 -3.911 0.440 1.00 93.12 80 ASN A CA 1
ATOM 639 C C . ASN A 1 80 ? -1.363 -3.333 1.189 1.00 93.12 80 ASN A C 1
ATOM 641 O O . ASN A 1 80 ? -1.517 -3.528 2.398 1.00 93.12 80 ASN A O 1
ATOM 645 N N . GLY A 1 81 ? -2.251 -2.655 0.462 1.00 93.75 81 GLY A N 1
ATOM 646 C CA . GLY A 1 81 ? -3.478 -2.081 0.990 1.00 93.75 81 GLY A CA 1
ATOM 647 C C . GLY A 1 81 ? -4.416 -3.144 1.551 1.00 93.75 81 GLY A C 1
ATOM 648 O O . GLY A 1 81 ? -4.887 -2.989 2.676 1.00 93.75 81 GLY A O 1
ATOM 649 N N . CYS A 1 82 ? -4.632 -4.242 0.820 1.00 91.44 82 CYS A N 1
ATOM 650 C CA . CYS A 1 82 ? -5.445 -5.390 1.248 1.00 91.44 82 CYS A CA 1
ATOM 651 C C . CYS A 1 82 ? -4.982 -6.000 2.568 1.00 91.44 82 CYS A C 1
ATOM 653 O O . CYS A 1 82 ? -5.818 -6.407 3.374 1.00 91.44 82 CYS A O 1
ATOM 655 N N . PHE A 1 83 ? -3.676 -6.024 2.819 1.00 88.75 83 PHE A N 1
ATOM 656 C CA . PHE A 1 83 ? -3.139 -6.497 4.089 1.00 88.75 83 PHE A CA 1
ATOM 657 C C . PHE A 1 83 ? -3.278 -5.449 5.204 1.00 88.75 83 PHE A C 1
ATOM 659 O O . PHE A 1 83 ? -3.769 -5.742 6.296 1.00 88.75 83 PHE A O 1
ATOM 666 N N . PHE A 1 84 ? -2.851 -4.214 4.939 1.00 93.75 84 PHE A N 1
ATOM 667 C CA . PHE A 1 84 ? -2.663 -3.203 5.974 1.00 93.75 84 PHE A CA 1
ATOM 668 C C . PHE A 1 84 ? -3.958 -2.465 6.344 1.00 93.75 84 PHE A C 1
ATOM 670 O O . PHE A 1 84 ? -4.315 -2.371 7.521 1.00 93.75 84 PHE A O 1
ATOM 677 N N . ILE A 1 85 ? -4.692 -1.948 5.356 1.00 95.94 85 ILE A N 1
ATOM 678 C CA . ILE A 1 85 ? -5.794 -1.001 5.589 1.00 95.94 85 ILE A CA 1
ATOM 679 C C . ILE A 1 85 ? -6.952 -1.659 6.357 1.00 95.94 85 ILE A C 1
ATOM 681 O O . ILE A 1 85 ? -7.327 -1.119 7.403 1.00 95.94 85 ILE A O 1
ATOM 685 N N . PRO A 1 86 ? -7.489 -2.835 5.960 1.00 94.81 86 PRO A N 1
ATOM 686 C CA . PRO A 1 86 ? -8.589 -3.463 6.689 1.00 94.81 86 PRO A CA 1
ATOM 687 C C . PRO A 1 86 ? -8.230 -3.789 8.145 1.00 94.81 86 PRO A C 1
ATOM 689 O O . PRO A 1 86 ? -9.082 -3.645 9.028 1.00 94.81 86 PRO A O 1
ATOM 692 N N . ALA A 1 87 ? -6.981 -4.186 8.41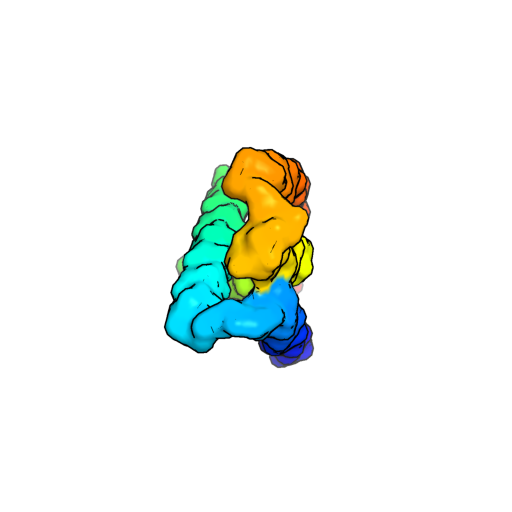0 1.00 93.62 87 ALA A N 1
ATOM 693 C CA . ALA A 1 87 ? -6.496 -4.529 9.745 1.00 93.62 87 ALA A CA 1
ATOM 694 C C . ALA A 1 87 ? -6.425 -3.305 10.675 1.00 93.62 87 ALA A C 1
ATOM 696 O O . ALA A 1 87 ? -6.863 -3.363 11.835 1.00 93.62 87 ALA A O 1
ATOM 697 N N . ILE A 1 88 ? -5.935 -2.172 10.161 1.00 95.06 88 ILE A N 1
ATOM 698 C CA . ILE A 1 88 ? -5.919 -0.911 10.907 1.00 95.06 88 ILE A CA 1
ATOM 699 C C . ILE A 1 88 ? -7.341 -0.376 11.092 1.00 95.06 88 ILE A C 1
ATOM 701 O O . ILE A 1 88 ? -7.710 -0.036 12.215 1.00 95.06 88 ILE A O 1
ATOM 705 N N . CYS A 1 89 ? -8.180 -0.400 10.053 1.00 95.56 89 CYS A N 1
ATOM 706 C CA . CYS A 1 89 ? -9.596 -0.027 10.130 1.00 95.56 89 CYS A CA 1
ATOM 707 C C . CYS A 1 89 ? -10.341 -0.788 11.232 1.00 95.56 89 CYS A C 1
ATOM 709 O O . CYS A 1 89 ? -11.075 -0.183 12.016 1.00 95.56 89 CYS A O 1
ATOM 711 N N . LYS A 1 90 ? -10.103 -2.099 11.354 1.00 94.06 90 LYS A N 1
ATOM 712 C CA . LYS A 1 90 ? -10.708 -2.905 12.418 1.00 94.06 90 LYS A CA 1
ATOM 713 C C . LYS A 1 90 ? -10.211 -2.506 13.807 1.00 94.06 90 LYS A C 1
ATOM 715 O O . LYS A 1 90 ? -10.970 -2.525 14.774 1.00 94.06 90 LYS A O 1
ATOM 720 N N . SER A 1 91 ? -8.935 -2.145 13.920 1.00 93.81 91 SER A N 1
ATOM 721 C CA . SER A 1 91 ? -8.349 -1.672 15.176 1.00 93.81 91 SER A CA 1
ATOM 722 C C . SER A 1 91 ? -8.889 -0.292 15.570 1.00 93.81 91 SER A C 1
ATOM 724 O O . SER A 1 91 ? -9.171 -0.077 16.745 1.00 93.81 91 SER A O 1
ATOM 726 N N . ILE A 1 92 ? -9.126 0.595 14.599 1.00 94.19 92 ILE A N 1
ATOM 727 C CA . ILE A 1 92 ? -9.775 1.898 14.801 1.00 94.19 92 ILE A CA 1
ATOM 728 C C . ILE A 1 92 ? -11.214 1.721 15.310 1.00 94.19 92 ILE A C 1
ATOM 730 O O . ILE A 1 92 ? -11.605 2.369 16.278 1.00 94.19 92 ILE A O 1
ATOM 734 N N . ASP A 1 93 ? -12.001 0.824 14.705 1.00 94.69 93 ASP A N 1
ATOM 735 C CA . ASP A 1 93 ? -13.370 0.534 15.163 1.00 94.69 93 ASP A CA 1
ATOM 736 C C . ASP A 1 93 ? -13.386 0.011 16.607 1.00 94.69 93 ASP A C 1
ATOM 738 O O . ASP A 1 93 ? -14.174 0.472 17.431 1.00 94.69 93 ASP A O 1
ATOM 742 N N . ASN A 1 94 ? -12.462 -0.892 16.951 1.00 92.81 94 ASN A N 1
ATOM 743 C CA . ASN A 1 94 ? -12.329 -1.390 18.321 1.00 92.81 94 ASN A CA 1
ATOM 744 C C . ASN A 1 94 ? -11.958 -0.280 19.317 1.00 92.81 94 ASN A C 1
ATOM 746 O O . ASN A 1 94 ? -12.458 -0.297 20.442 1.00 92.81 94 ASN A O 1
ATOM 750 N N . LEU A 1 95 ? -11.117 0.679 18.914 1.00 92.44 95 LEU A N 1
ATOM 751 C CA . LEU A 1 95 ? -10.759 1.834 19.738 1.00 92.44 95 LEU A CA 1
ATOM 752 C C . LEU A 1 95 ? -11.978 2.740 19.968 1.00 92.44 95 LEU A C 1
ATOM 754 O O . LEU A 1 95 ? -12.295 3.071 21.108 1.00 92.44 95 LEU A O 1
ATOM 758 N N . TYR A 1 96 ? -12.726 3.081 18.912 1.00 90.62 96 TYR A N 1
ATOM 759 C CA . TYR A 1 96 ? -13.937 3.902 19.046 1.00 90.62 96 TYR A CA 1
ATOM 760 C C . TYR A 1 96 ? -15.039 3.220 19.863 1.00 90.62 96 TYR A C 1
ATOM 762 O O . TYR A 1 96 ? -15.787 3.896 20.567 1.00 90.62 96 TYR A O 1
ATOM 770 N N . GLN A 1 97 ? -15.128 1.890 19.804 1.00 90.69 97 GLN A N 1
ATOM 771 C CA . GLN A 1 97 ? -16.055 1.100 20.617 1.00 90.69 97 GLN A CA 1
ATOM 772 C C . GLN A 1 97 ? -15.553 0.847 22.048 1.00 90.69 97 GLN A C 1
ATOM 774 O O . GLN A 1 97 ? -16.212 0.113 22.781 1.00 90.69 97 GLN A O 1
ATOM 779 N N . LYS A 1 98 ? -14.407 1.419 22.453 1.00 88.56 98 LYS A N 1
ATOM 780 C CA . LYS A 1 98 ? -13.767 1.199 23.765 1.00 88.56 98 LYS A CA 1
ATOM 781 C C . LYS A 1 98 ? -13.530 -0.284 24.091 1.00 88.56 98 LYS A C 1
ATOM 783 O O . LYS A 1 98 ? -13.545 -0.688 25.247 1.00 88.56 98 LYS A O 1
ATOM 788 N N . LYS A 1 99 ? -13.330 -1.111 23.059 1.00 88.88 99 LYS A N 1
ATOM 789 C CA . LYS A 1 99 ? -12.959 -2.530 23.200 1.00 88.88 99 LYS A CA 1
ATOM 790 C C . LYS A 1 99 ? -11.465 -2.711 23.444 1.00 88.88 99 LYS A C 1
ATOM 792 O O . LYS A 1 99 ? -11.049 -3.762 23.917 1.00 88.88 99 LYS A O 1
ATOM 797 N N . ILE A 1 100 ? -10.670 -1.721 23.047 1.00 92.06 100 ILE A N 1
ATOM 798 C CA . ILE A 1 100 ? -9.230 -1.650 23.278 1.00 92.06 100 ILE A CA 1
ATOM 799 C C . ILE A 1 100 ? -8.867 -0.233 23.715 1.00 92.06 100 ILE A C 1
ATOM 801 O O . ILE A 1 100 ? -9.510 0.724 23.283 1.00 92.06 100 ILE A O 1
ATOM 805 N N . ASP A 1 101 ? -7.801 -0.120 24.498 1.00 93.69 101 ASP A N 1
ATOM 806 C CA . ASP A 1 101 ? -7.226 1.166 24.886 1.00 93.69 101 ASP A CA 1
ATOM 807 C C . ASP A 1 101 ? -6.244 1.694 23.831 1.00 93.69 101 ASP A C 1
ATOM 809 O O . ASP A 1 101 ? -5.764 0.958 22.958 1.00 93.69 101 ASP A O 1
ATOM 813 N N . GLU A 1 102 ? -5.887 2.973 23.944 1.00 91.12 102 GLU A N 1
ATOM 814 C CA . GLU A 1 102 ? -4.960 3.659 23.034 1.00 91.12 102 GLU A CA 1
ATOM 815 C C . GLU A 1 102 ? -3.591 2.970 22.957 1.00 91.12 102 GLU A C 1
ATOM 817 O O . GLU A 1 102 ? -3.037 2.800 21.870 1.00 91.12 102 GLU A O 1
ATOM 822 N N . THR A 1 103 ? -3.071 2.479 24.086 1.00 92.94 103 THR A N 1
ATOM 823 C CA . THR A 1 103 ? -1.801 1.739 24.133 1.00 92.94 103 THR A CA 1
ATOM 824 C C . THR A 1 103 ? -1.872 0.439 23.329 1.00 92.94 103 THR A C 1
ATOM 826 O O . THR A 1 103 ? -0.947 0.101 22.586 1.00 92.94 103 THR A O 1
ATOM 829 N N . HIS A 1 104 ? -2.989 -0.286 23.429 1.00 92.19 104 HIS A N 1
ATOM 830 C CA . HIS A 1 104 ? -3.209 -1.514 22.667 1.00 92.19 104 HIS A CA 1
ATOM 831 C C . HIS A 1 104 ? -3.374 -1.235 21.173 1.00 92.19 104 HIS A C 1
ATOM 833 O O . HIS A 1 104 ? -2.842 -1.982 20.346 1.00 92.19 104 HIS A O 1
ATOM 839 N N . PHE A 1 105 ? -4.072 -0.154 20.825 1.00 92.31 105 PHE A N 1
ATOM 840 C CA . PHE A 1 105 ? -4.189 0.311 19.450 1.00 92.31 105 PHE A CA 1
ATOM 841 C C . PHE A 1 105 ? -2.813 0.635 18.854 1.00 92.31 105 PHE A C 1
ATOM 843 O O . PHE A 1 105 ? -2.450 0.075 17.819 1.00 92.31 105 PHE A O 1
ATOM 850 N N . PHE A 1 106 ? -2.013 1.456 19.536 1.00 91.81 106 PHE A N 1
ATOM 851 C CA . PHE A 1 106 ? -0.696 1.874 19.056 1.00 91.81 106 PHE A CA 1
ATOM 852 C C . PHE A 1 106 ? 0.254 0.686 18.862 1.00 91.81 106 PHE A C 1
ATOM 854 O O . PHE A 1 106 ? 0.913 0.575 17.828 1.00 91.81 106 PHE A O 1
ATOM 861 N N . ARG A 1 107 ? 0.248 -0.277 19.794 1.00 93.38 107 ARG A N 1
ATOM 862 C CA . ARG A 1 107 ? 1.034 -1.513 19.668 1.00 93.38 107 ARG A CA 1
ATOM 863 C C . ARG A 1 107 ? 0.651 -2.326 18.426 1.00 93.38 107 ARG A C 1
ATOM 865 O O . ARG A 1 107 ? 1.533 -2.881 17.773 1.00 93.38 107 ARG A O 1
ATOM 872 N N . ARG A 1 108 ? -0.641 -2.393 18.076 1.00 92.88 108 ARG A N 1
ATOM 873 C CA . ARG A 1 108 ? -1.101 -3.063 16.845 1.00 92.88 108 ARG A CA 1
ATOM 874 C C . ARG A 1 108 ? -0.688 -2.305 15.589 1.00 92.88 108 ARG A C 1
ATOM 876 O O . ARG A 1 108 ? -0.231 -2.939 14.646 1.00 92.88 108 ARG A O 1
ATOM 883 N N . VAL A 1 109 ? -0.815 -0.977 15.577 1.00 92.75 109 VAL A N 1
ATOM 884 C CA . VAL A 1 109 ? -0.382 -0.148 14.440 1.00 92.75 109 VAL A CA 1
ATOM 885 C C . VAL A 1 109 ? 1.113 -0.338 14.177 1.00 92.75 109 VAL A C 1
ATOM 887 O O . VAL A 1 109 ? 1.494 -0.577 13.035 1.00 92.75 109 VAL A O 1
ATOM 890 N N . ILE A 1 110 ? 1.946 -0.325 15.226 1.00 93.50 110 ILE A N 1
ATOM 891 C CA . ILE A 1 110 ? 3.385 -0.598 15.102 1.00 93.50 110 ILE A CA 1
ATOM 892 C C . ILE A 1 110 ? 3.634 -1.999 14.542 1.00 93.50 110 ILE A C 1
ATOM 894 O O . ILE A 1 110 ? 4.422 -2.140 13.613 1.00 93.50 110 ILE A O 1
ATOM 898 N N . LEU A 1 111 ? 2.957 -3.026 15.067 1.00 93.62 111 LEU A N 1
ATOM 899 C CA . LEU A 1 111 ? 3.112 -4.404 14.591 1.00 93.62 111 LEU A CA 1
ATOM 900 C C . LEU A 1 111 ? 2.848 -4.509 13.080 1.00 93.62 111 LEU A C 1
ATOM 902 O O . LEU A 1 111 ? 3.689 -5.017 12.342 1.00 93.62 111 LEU A O 1
ATOM 906 N N . PHE A 1 112 ? 1.703 -4.001 12.614 1.00 93.50 112 PHE A N 1
ATOM 907 C CA . PHE A 1 112 ? 1.362 -4.022 11.190 1.00 93.50 112 PHE A CA 1
ATOM 908 C C . PHE A 1 112 ? 2.297 -3.142 10.354 1.00 93.50 112 PHE A C 1
ATOM 910 O O . PHE A 1 112 ? 2.619 -3.511 9.228 1.00 93.50 112 PHE A O 1
ATOM 917 N N . GLY A 1 113 ? 2.774 -2.021 10.903 1.00 91.31 113 GLY A N 1
ATOM 918 C CA . GLY A 1 113 ? 3.761 -1.160 10.253 1.00 91.31 113 GLY A CA 1
ATOM 919 C C . GLY A 1 113 ? 5.107 -1.856 10.037 1.00 91.31 113 GLY A C 1
ATOM 920 O O . GLY A 1 113 ? 5.659 -1.786 8.945 1.00 91.31 113 GLY A O 1
ATOM 921 N N . VAL A 1 114 ? 5.610 -2.590 11.035 1.00 93.38 114 VAL A N 1
ATOM 922 C CA . VAL A 1 114 ? 6.852 -3.374 10.906 1.00 93.38 114 VAL A CA 1
ATOM 923 C C . VAL A 1 114 ? 6.695 -4.470 9.854 1.00 93.38 114 VAL A C 1
ATOM 925 O O . VAL A 1 114 ? 7.576 -4.632 9.011 1.00 93.38 114 VAL A O 1
ATOM 928 N N . ILE A 1 115 ? 5.563 -5.183 9.853 1.00 93.12 115 ILE A N 1
ATOM 929 C CA . ILE A 1 115 ? 5.286 -6.205 8.833 1.00 93.12 115 ILE A CA 1
ATOM 930 C C . ILE A 1 115 ? 5.251 -5.573 7.437 1.00 93.12 115 ILE A C 1
ATOM 932 O O . ILE A 1 115 ? 5.870 -6.104 6.519 1.00 93.12 115 ILE A O 1
ATOM 936 N N . LEU A 1 116 ? 4.597 -4.418 7.282 1.00 92.44 116 LEU A N 1
ATOM 937 C CA . LEU A 1 116 ? 4.553 -3.696 6.012 1.00 92.44 116 LEU A CA 1
ATOM 938 C C . LEU A 1 116 ? 5.959 -3.309 5.527 1.00 92.44 116 LEU A C 1
ATOM 940 O O . LEU A 1 116 ? 6.261 -3.502 4.358 1.00 92.44 116 LEU A O 1
ATOM 944 N N . ILE A 1 117 ? 6.844 -2.828 6.406 1.00 91.38 117 ILE A N 1
ATOM 945 C CA . ILE A 1 117 ? 8.232 -2.493 6.035 1.00 91.38 117 ILE A CA 1
ATOM 946 C C . ILE A 1 117 ? 8.995 -3.729 5.541 1.00 91.38 117 ILE A C 1
ATOM 948 O O . ILE A 1 117 ? 9.709 -3.646 4.541 1.00 91.38 117 ILE A O 1
ATOM 952 N N . ILE A 1 118 ? 8.837 -4.875 6.210 1.00 92.25 118 ILE A N 1
ATOM 953 C CA . ILE A 1 118 ? 9.472 -6.133 5.788 1.00 92.25 118 ILE A CA 1
ATOM 954 C C . ILE A 1 118 ? 8.962 -6.549 4.403 1.00 92.25 118 ILE A C 1
ATOM 956 O O . ILE A 1 118 ? 9.763 -6.907 3.540 1.00 92.25 118 ILE A O 1
ATOM 960 N N . LEU A 1 119 ? 7.649 -6.462 4.172 1.00 92.44 119 LEU A N 1
ATOM 961 C CA . LEU A 1 119 ? 7.052 -6.759 2.870 1.00 92.44 119 LEU A CA 1
ATOM 962 C C . LEU A 1 119 ? 7.591 -5.822 1.786 1.00 92.44 119 LEU A C 1
ATOM 964 O O . LEU A 1 119 ? 8.076 -6.306 0.771 1.00 92.44 119 LEU A O 1
ATOM 968 N N . LEU A 1 120 ? 7.626 -4.510 2.031 1.00 91.88 120 LEU A N 1
ATOM 969 C CA . LEU A 1 120 ? 8.158 -3.523 1.084 1.00 91.88 120 LEU A CA 1
ATOM 970 C C . LEU A 1 120 ? 9.633 -3.783 0.729 1.00 91.88 120 LEU A C 1
ATOM 972 O O . LEU A 1 120 ? 10.039 -3.600 -0.420 1.00 91.88 120 LEU A O 1
ATOM 976 N N . ALA A 1 121 ? 10.443 -4.238 1.691 1.00 90.62 121 ALA A N 1
ATOM 977 C CA . ALA A 1 121 ? 11.837 -4.601 1.440 1.00 90.62 121 ALA A CA 1
ATOM 978 C C . ALA A 1 121 ? 11.957 -5.801 0.483 1.00 90.62 121 ALA A C 1
ATOM 980 O O . ALA A 1 121 ? 12.771 -5.770 -0.443 1.00 90.62 121 ALA A O 1
ATOM 981 N N . LEU A 1 122 ? 11.123 -6.831 0.663 1.00 90.75 122 LEU A N 1
ATOM 982 C CA . LEU A 1 122 ? 11.050 -7.980 -0.248 1.00 90.75 122 LEU A CA 1
ATOM 983 C C . LEU A 1 122 ? 10.507 -7.571 -1.625 1.00 90.75 122 LEU A C 1
ATOM 985 O O . LEU A 1 122 ? 11.053 -7.957 -2.662 1.00 90.75 122 LEU A O 1
ATOM 989 N N . GLU A 1 123 ? 9.469 -6.738 -1.638 1.00 90.06 123 GLU A N 1
ATOM 990 C CA . GLU A 1 123 ? 8.853 -6.216 -2.854 1.00 90.06 123 GLU A CA 1
ATOM 991 C C . GLU A 1 123 ? 9.822 -5.386 -3.685 1.00 90.06 123 GLU A C 1
ATOM 993 O O . GLU A 1 123 ? 9.744 -5.433 -4.905 1.00 90.06 123 GLU A O 1
ATOM 998 N N . CYS A 1 124 ? 10.782 -4.690 -3.073 1.00 90.56 124 CYS A N 1
ATOM 999 C CA . CYS A 1 124 ? 11.808 -3.955 -3.810 1.00 90.56 124 CYS A CA 1
ATOM 1000 C C . CYS A 1 124 ? 12.588 -4.869 -4.774 1.00 90.56 124 CYS A C 1
ATOM 1002 O O . CYS A 1 124 ? 12.799 -4.527 -5.943 1.00 90.56 124 CYS A O 1
ATOM 1004 N N . GLY A 1 125 ? 12.966 -6.068 -4.312 1.00 89.62 125 GLY A N 1
ATOM 1005 C CA . GLY A 1 125 ? 13.640 -7.070 -5.139 1.00 89.62 125 GLY A CA 1
ATOM 1006 C C . GLY A 1 125 ? 12.742 -7.608 -6.254 1.00 89.62 125 GLY A C 1
ATOM 1007 O O . GLY A 1 125 ? 13.168 -7.710 -7.408 1.00 89.62 125 GLY A O 1
ATOM 1008 N N . TYR A 1 126 ? 11.482 -7.901 -5.930 1.00 91.12 126 TYR A N 1
ATOM 1009 C CA . TYR A 1 126 ? 10.511 -8.398 -6.904 1.00 91.12 126 TYR A CA 1
ATOM 1010 C C . TYR A 1 126 ? 10.188 -7.340 -7.971 1.00 91.12 126 TYR A C 1
ATOM 1012 O O . TYR A 1 126 ? 10.324 -7.604 -9.162 1.00 91.12 126 TYR A O 1
ATOM 1020 N N . MET A 1 127 ? 9.898 -6.106 -7.558 1.00 92.88 127 MET A N 1
ATOM 1021 C CA . MET A 1 127 ? 9.586 -4.974 -8.428 1.00 92.88 127 MET A CA 1
ATOM 1022 C C . MET A 1 127 ? 10.756 -4.627 -9.356 1.00 92.88 127 MET A C 1
ATOM 1024 O O . MET A 1 127 ? 10.532 -4.289 -10.519 1.00 92.88 127 MET A O 1
ATOM 1028 N N . LYS A 1 128 ? 12.009 -4.756 -8.897 1.00 92.25 128 LYS A N 1
ATOM 1029 C CA . LYS A 1 128 ? 13.199 -4.609 -9.751 1.00 92.25 128 LYS A CA 1
ATOM 1030 C C . LYS A 1 128 ? 13.240 -5.667 -10.857 1.00 92.25 128 LYS A C 1
ATOM 1032 O O . LYS A 1 128 ? 13.515 -5.343 -12.011 1.00 92.25 128 LYS A O 1
ATOM 1037 N N . THR A 1 129 ? 12.962 -6.923 -10.515 1.00 91.19 129 THR A N 1
ATOM 1038 C CA . THR A 1 129 ? 12.918 -8.034 -11.478 1.00 91.19 129 THR A CA 1
ATOM 1039 C C . THR A 1 129 ? 11.772 -7.860 -12.473 1.00 91.19 129 THR A C 1
ATOM 1041 O O . THR A 1 129 ? 11.985 -7.994 -13.676 1.00 91.19 129 THR A O 1
ATOM 1044 N N . THR A 1 130 ? 10.583 -7.466 -12.008 1.00 91.25 130 THR A N 1
ATOM 1045 C CA . THR A 1 130 ? 9.424 -7.197 -12.870 1.00 91.25 130 THR A CA 1
ATOM 1046 C C . THR A 1 130 ? 9.701 -6.067 -13.860 1.00 91.25 130 THR A C 1
ATOM 1048 O O . THR A 1 130 ? 9.414 -6.219 -15.043 1.00 91.25 130 THR A O 1
ATOM 1051 N N . GLN A 1 131 ? 10.307 -4.959 -13.419 1.00 91.50 131 GLN A N 1
ATOM 1052 C CA . GLN A 1 131 ? 10.687 -3.856 -14.312 1.00 91.50 131 GLN A CA 1
ATOM 1053 C C . GLN A 1 131 ? 11.642 -4.315 -15.421 1.00 91.50 131 GLN A C 1
ATOM 1055 O O . GLN A 1 131 ? 11.437 -3.971 -16.583 1.00 91.50 131 GLN A O 1
ATOM 1060 N N . LYS A 1 132 ? 12.658 -5.122 -15.082 1.00 91.06 132 LYS A N 1
ATOM 1061 C CA . LYS A 1 132 ? 13.585 -5.688 -16.074 1.00 91.06 132 LYS A CA 1
ATOM 1062 C C . LYS A 1 132 ? 12.876 -6.602 -17.071 1.00 91.06 132 LYS A C 1
ATOM 1064 O O . LYS A 1 132 ? 13.095 -6.446 -18.264 1.00 91.06 132 LYS A O 1
A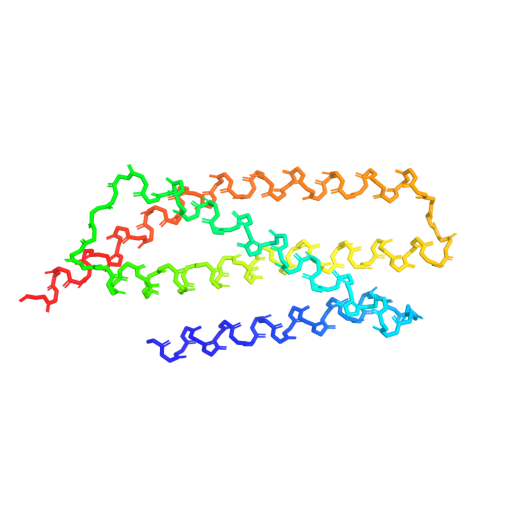TOM 1069 N N . GLY A 1 133 ? 11.999 -7.489 -16.599 1.00 88.75 133 GLY A N 1
ATOM 1070 C CA . GLY A 1 133 ? 11.235 -8.382 -17.475 1.00 88.75 133 GLY A CA 1
ATOM 1071 C C . GLY A 1 133 ? 10.306 -7.627 -18.428 1.00 88.75 133 GLY A C 1
ATOM 1072 O O . GLY A 1 133 ? 10.219 -7.968 -19.603 1.00 88.75 133 GLY A O 1
ATOM 1073 N N . ILE A 1 134 ? 9.660 -6.551 -17.960 1.00 88.12 134 ILE A N 1
ATOM 1074 C CA . ILE A 1 134 ? 8.848 -5.682 -18.827 1.00 88.12 134 ILE A CA 1
ATOM 1075 C C . ILE A 1 134 ? 9.722 -5.045 -19.918 1.00 88.12 134 ILE A C 1
ATOM 1077 O O . ILE A 1 134 ? 9.333 -5.039 -21.083 1.00 88.12 134 ILE A O 1
ATOM 1081 N N . LEU A 1 135 ? 10.905 -4.534 -19.560 1.00 88.50 135 LEU A N 1
ATOM 1082 C CA . LEU A 1 135 ? 11.846 -3.935 -20.512 1.00 88.50 135 LEU A CA 1
ATOM 1083 C C . LEU A 1 135 ? 12.368 -4.941 -21.538 1.00 88.50 135 LEU A C 1
ATOM 1085 O O . LEU A 1 135 ? 12.398 -4.624 -22.721 1.00 88.50 135 LEU A O 1
ATOM 1089 N N . GLU A 1 136 ? 12.729 -6.147 -21.110 1.00 88.75 136 GLU A N 1
ATOM 1090 C CA . GLU A 1 136 ? 13.213 -7.208 -21.995 1.00 88.75 136 GLU A CA 1
ATOM 1091 C C . GLU A 1 136 ? 12.169 -7.592 -23.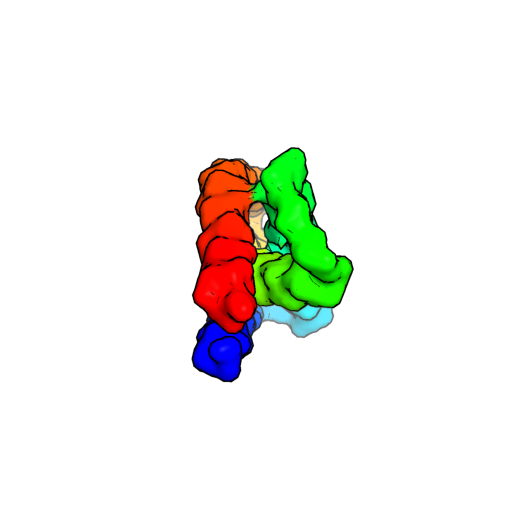050 1.00 88.75 136 GLU A C 1
ATOM 1093 O O . GLU A 1 136 ? 12.490 -7.625 -24.233 1.00 88.75 136 GLU A O 1
ATOM 1098 N N . ILE A 1 137 ? 10.904 -7.764 -22.647 1.00 85.62 137 ILE A N 1
ATOM 1099 C CA . ILE A 1 137 ? 9.792 -8.037 -23.573 1.00 85.62 137 ILE A CA 1
ATOM 1100 C C . ILE A 1 137 ? 9.586 -6.878 -24.557 1.00 85.62 137 ILE A C 1
ATOM 1102 O O . ILE A 1 137 ? 9.213 -7.098 -25.708 1.00 85.62 137 ILE A O 1
ATOM 1106 N N . MET A 1 138 ? 9.791 -5.631 -24.128 1.00 81.44 138 MET A N 1
ATOM 1107 C CA . MET A 1 138 ? 9.680 -4.481 -25.030 1.00 81.44 138 MET A CA 1
ATOM 1108 C C . MET A 1 138 ? 10.823 -4.444 -26.045 1.00 81.44 138 MET A C 1
ATOM 1110 O O . MET A 1 138 ? 10.563 -4.187 -27.215 1.00 81.44 138 MET A O 1
ATOM 1114 N N . TYR A 1 139 ? 12.056 -4.735 -25.625 1.00 80.12 139 TYR A N 1
ATOM 1115 C CA . TYR A 1 139 ? 13.209 -4.788 -26.524 1.00 80.12 139 TYR A CA 1
ATOM 1116 C C . TYR A 1 139 ? 13.188 -6.003 -27.459 1.00 80.12 139 TYR A C 1
ATOM 1118 O O . TYR A 1 139 ? 13.670 -5.896 -28.577 1.00 80.12 139 TYR A O 1
ATOM 1126 N N . SER A 1 140 ? 12.626 -7.141 -27.042 1.00 76.94 140 SER A N 1
ATOM 1127 C CA . SER A 1 140 ? 12.524 -8.340 -27.887 1.00 76.94 140 SER A CA 1
ATOM 1128 C C . SER A 1 140 ? 11.419 -8.261 -28.946 1.00 76.94 140 SER A C 1
ATOM 1130 O O . SER A 1 140 ? 11.384 -9.093 -29.845 1.00 76.94 140 SER A O 1
ATOM 1132 N N . ASN A 1 141 ? 10.473 -7.330 -28.792 1.00 61.56 141 ASN A N 1
ATOM 1133 C CA . ASN A 1 141 ? 9.378 -7.083 -29.737 1.00 61.56 141 ASN A CA 1
ATOM 1134 C C . ASN A 1 141 ? 9.648 -5.876 -30.661 1.00 61.56 141 ASN A C 1
ATOM 1136 O O . ASN A 1 141 ? 8.741 -5.460 -31.385 1.00 61.56 141 ASN A O 1
ATOM 1140 N N . GLN A 1 142 ? 10.857 -5.304 -30.609 1.00 50.56 142 GLN A N 1
ATOM 1141 C CA . GLN A 1 142 ? 11.391 -4.370 -31.607 1.00 50.56 142 GLN A CA 1
ATOM 1142 C C . GLN A 1 142 ? 12.238 -5.125 -32.628 1.00 50.56 142 GLN A C 1
ATOM 1144 O O . GLN A 1 142 ? 12.202 -4.708 -33.806 1.00 50.56 142 GLN A O 1
#

Secondary structure (DSSP, 8-state):
-HHHHHHHHHHHHHHHHHHHHHTTT--HHHHHHHHHHHHHHHHHHHHHHHHHHTTT---S-HHHHHHHHHHHHHHHHHHHHHHHHHHHHHHHHHHHTTSS-HHHHHHHHHHHHHHHHHHHHHHHHHHHHHHHHHHHHHHHT-

Solvent-accessible surface area (backbone atoms only — not comparable to full-atom values): 7578 Å² total; per-residue (Å²): 108,70,69,60,54,51,52,46,52,53,48,46,53,51,39,51,53,51,23,57,58,34,27,58,90,56,57,67,71,59,48,55,52,53,49,54,52,48,51,51,51,36,46,52,53,34,46,51,35,49,57,60,33,42,79,84,64,87,64,98,42,72,66,60,46,48,55,52,46,53,54,50,35,54,48,52,21,43,55,54,34,56,62,49,43,33,56,50,27,36,44,51,31,33,42,78,68,67,76,41,53,72,69,58,45,51,54,49,53,50,53,55,49,54,53,48,52,55,49,47,60,55,44,25,60,51,54,32,52,50,53,50,52,55,50,50,57,55,62,74,74,108

Mean predicted aligned error: 4.37 Å

Sequence (142 aa):
MALIIITIVVMFLVLIFWSFTNLGKTNITKKILWMSLLFGIVFLTTYVTFLISKNSITYPSKEIMHSVQEVLVLMFSGVNGCFFIPAICKSIDNLYQKKIDETHFFRRVILFGVILIILLALECGYMKTTQKGILEIMYSNQ